Protein AF-A0A1K1SLF1-F1 (afdb_monomer_lite)

Radius of gyration: 15.07 Å; chains: 1; bounding box: 40×38×31 Å

pLDDT: mean 85.99, std 12.91, range [50.22, 97.06]

Secondary structure (DSSP, 8-state):
--SSTTS---HHHHHHHHHHHHHHHHHHTT--HHHHHHHTT--HHHHHHHHHS-HHHHHHHHHHHHT---PPPPP-

Sequence (76 aa):
MLYIKEGKMDKKTMSNWIMYHEIHRLAREGLSNLAIAKYAVCDRRTIARYLAMSESEYEEFLIKQNSRPKVLDKYE

Structure (mmCIF, N/CA/C/O backbone):
data_AF-A0A1K1SLF1-F1
#
_entry.id   AF-A0A1K1SLF1-F1
#
loop_
_atom_site.group_PDB
_atom_site.id
_atom_site.type_symbol
_atom_site.label_atom_id
_atom_site.label_alt_id
_atom_site.label_comp_id
_atom_site.label_asym_id
_atom_site.label_entity_id
_atom_site.label_seq_id
_atom_site.pdbx_PDB_ins_code
_atom_site.Cartn_x
_atom_site.Cartn_y
_atom_site.Cartn_z
_atom_site.occupancy
_atom_site.B_iso_or_equiv
_atom_site.auth_seq_id
_atom_site.auth_comp_id
_atom_site.auth_asym_id
_atom_site.auth_atom_id
_atom_site.pdbx_PDB_model_num
ATOM 1 N N . MET A 1 1 ? 1.379 17.310 -8.828 1.00 50.22 1 MET A N 1
ATOM 2 C CA . MET A 1 1 ? 0.854 16.023 -9.321 1.00 50.22 1 MET A CA 1
ATOM 3 C C . MET A 1 1 ? 1.499 15.724 -10.667 1.00 50.22 1 MET A C 1
ATOM 5 O O . MET A 1 1 ? 1.092 16.287 -11.677 1.00 50.22 1 MET A O 1
ATOM 9 N N . LEU A 1 2 ? 2.590 14.956 -10.659 1.00 56.94 2 LEU A N 1
ATOM 10 C CA . LEU A 1 2 ? 3.208 14.417 -11.870 1.00 56.94 2 LEU A CA 1
ATOM 11 C C . LEU A 1 2 ? 2.463 13.105 -12.151 1.00 56.94 2 LEU A C 1
ATOM 13 O O . LEU A 1 2 ? 2.264 12.315 -11.247 1.00 56.94 2 LEU A O 1
ATOM 17 N N . TYR A 1 3 ? 1.929 12.913 -13.351 1.00 60.91 3 TYR A N 1
ATOM 18 C CA . TYR A 1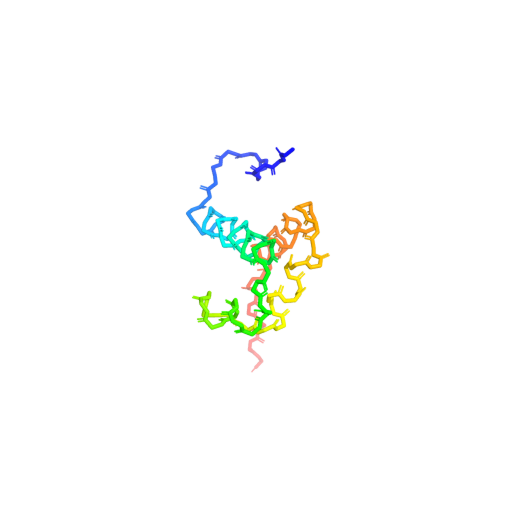 3 ? 1.120 11.731 -13.674 1.00 60.91 3 TYR A CA 1
ATOM 19 C C . TYR A 1 3 ? 1.846 10.871 -14.708 1.00 60.91 3 TYR A C 1
ATOM 21 O O . TYR A 1 3 ? 1.271 10.509 -15.728 1.00 60.91 3 TYR A O 1
ATOM 29 N N . ILE A 1 4 ? 3.114 10.532 -14.4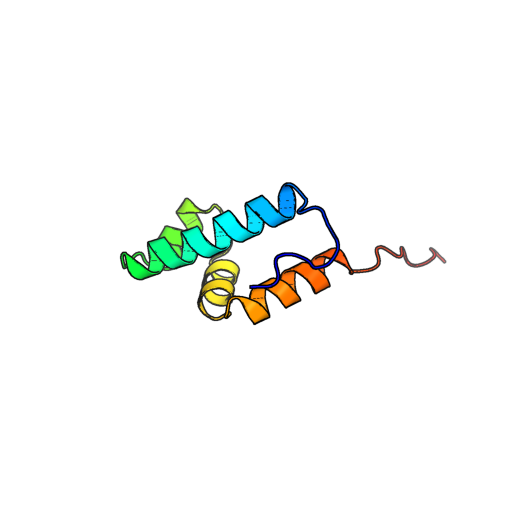27 1.00 60.78 4 ILE A N 1
ATOM 30 C CA . ILE A 1 4 ? 4.061 9.931 -15.385 1.00 60.78 4 ILE A CA 1
ATOM 31 C C . ILE A 1 4 ? 4.483 10.979 -16.435 1.00 60.78 4 ILE A C 1
ATOM 33 O O . ILE A 1 4 ? 3.845 11.160 -17.471 1.00 60.78 4 ILE A O 1
ATOM 37 N N . LYS A 1 5 ? 5.540 11.748 -16.147 1.00 54.75 5 LYS A N 1
ATOM 38 C CA . LYS A 1 5 ? 6.139 12.728 -17.080 1.00 54.75 5 LYS A CA 1
ATOM 39 C C . LYS A 1 5 ? 6.430 12.054 -18.438 1.00 54.75 5 LYS A C 1
ATOM 41 O O . LYS A 1 5 ? 7.026 10.988 -18.425 1.00 54.75 5 LYS A O 1
ATOM 46 N N . GLU A 1 6 ? 6.068 12.685 -19.565 1.00 53.66 6 GLU A N 1
ATOM 47 C CA . GLU A 1 6 ? 6.364 12.266 -20.967 1.00 53.66 6 GLU A CA 1
ATOM 48 C C . GLU A 1 6 ? 5.291 11.440 -21.729 1.00 53.66 6 GLU A C 1
ATOM 50 O O . GLU A 1 6 ? 5.593 10.736 -22.688 1.00 53.66 6 GLU A O 1
ATOM 55 N N . GLY A 1 7 ? 4.001 11.594 -21.404 1.00 56.09 7 GLY A N 1
ATOM 56 C CA . GLY A 1 7 ? 2.959 11.531 -22.445 1.00 56.09 7 GLY A CA 1
ATOM 57 C C . GLY A 1 7 ? 2.501 10.146 -22.927 1.00 56.09 7 GLY A C 1
ATOM 58 O O . GLY A 1 7 ? 2.520 9.866 -24.120 1.00 56.09 7 GLY A O 1
ATOM 59 N N . LYS A 1 8 ? 1.982 9.319 -22.015 1.00 56.84 8 LYS A N 1
ATOM 60 C CA . LYS A 1 8 ? 0.675 8.621 -22.107 1.00 56.84 8 LYS A CA 1
ATOM 61 C C . LYS A 1 8 ? 0.573 7.670 -20.921 1.00 56.84 8 LYS A C 1
ATOM 63 O O . LYS A 1 8 ? 1.328 6.708 -20.829 1.00 56.84 8 LYS A O 1
ATOM 68 N N . MET A 1 9 ? -0.385 7.926 -20.033 1.00 68.12 9 MET A N 1
ATOM 69 C CA . MET A 1 9 ? -0.692 7.009 -18.941 1.00 68.12 9 MET A CA 1
ATOM 70 C C . MET A 1 9 ? -1.192 5.689 -19.522 1.00 68.12 9 MET A C 1
ATOM 72 O O . MET A 1 9 ? -2.205 5.649 -20.226 1.00 68.12 9 MET A O 1
ATOM 76 N N . ASP A 1 10 ? -0.467 4.608 -19.258 1.00 82.31 10 ASP A N 1
ATOM 77 C CA . ASP A 1 10 ? -0.903 3.282 -19.653 1.00 82.31 10 ASP A CA 1
ATOM 78 C C . ASP A 1 10 ? -2.133 2.859 -18.828 1.00 82.31 10 ASP A C 1
ATOM 80 O O . ASP A 1 10 ? -2.344 3.297 -17.692 1.00 82.31 10 ASP A O 1
ATOM 84 N N . LYS A 1 11 ? -2.975 1.992 -19.402 1.00 84.88 11 LYS A N 1
ATOM 85 C CA . LYS A 1 11 ? -4.221 1.543 -18.755 1.00 84.88 11 LYS A CA 1
ATOM 86 C C . LYS A 1 11 ? -3.972 0.898 -17.386 1.00 84.88 11 LYS A C 1
ATOM 88 O O . LYS A 1 11 ? -4.816 1.006 -16.500 1.00 84.88 11 LYS A O 1
ATOM 93 N N . LYS A 1 12 ? -2.826 0.235 -17.207 1.00 85.75 12 LYS A N 1
ATOM 94 C CA . LYS A 1 12 ? -2.471 -0.435 -15.954 1.00 85.75 12 LYS A CA 1
ATOM 95 C C . LYS A 1 12 ? -2.108 0.593 -14.884 1.00 85.75 12 LYS A C 1
ATOM 97 O O . LYS A 1 12 ? -2.603 0.479 -13.768 1.00 85.75 12 LYS A O 1
ATOM 102 N N . THR A 1 13 ? -1.331 1.622 -15.210 1.00 87.75 13 THR A N 1
ATOM 103 C CA . THR A 1 13 ? -1.019 2.691 -14.258 1.00 87.75 13 THR A CA 1
ATOM 104 C C . THR A 1 13 ? -2.270 3.467 -13.860 1.00 87.75 13 THR A C 1
ATOM 106 O O . THR A 1 13 ? -2.455 3.722 -12.673 1.00 87.75 13 THR A O 1
ATOM 109 N N . MET A 1 14 ? -3.190 3.733 -14.794 1.00 88.81 14 MET A N 1
ATOM 110 C CA . MET A 1 14 ? -4.499 4.313 -14.460 1.00 88.81 14 MET A CA 1
ATOM 111 C C . MET A 1 14 ? -5.264 3.434 -13.456 1.00 88.81 14 MET A C 1
ATOM 113 O O . MET A 1 14 ? -5.735 3.920 -12.431 1.00 88.81 1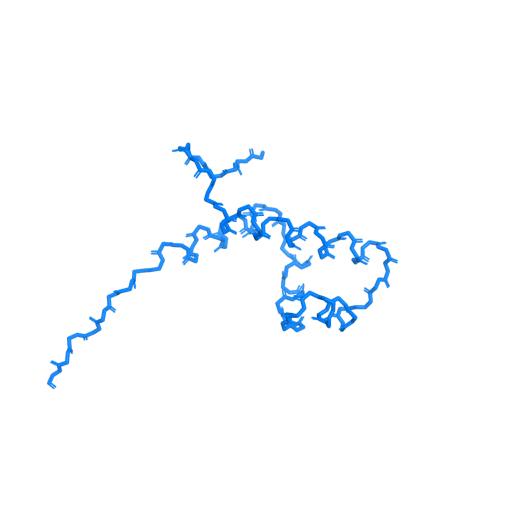4 MET A O 1
ATOM 117 N N . SER A 1 15 ? -5.339 2.124 -13.709 1.00 91.06 15 SER A N 1
ATOM 118 C CA . SER A 1 15 ? -5.990 1.175 -12.797 1.00 91.06 15 SER A CA 1
ATOM 119 C C . SER A 1 15 ? -5.336 1.144 -11.411 1.00 91.06 15 SER A C 1
ATOM 121 O O . SER A 1 15 ? -6.039 1.035 -10.408 1.00 91.06 15 SER A O 1
ATOM 123 N N . ASN A 1 16 ? -4.008 1.251 -11.340 1.00 91.19 16 ASN A N 1
ATOM 124 C CA . ASN A 1 16 ? -3.271 1.283 -10.078 1.00 91.19 16 ASN A CA 1
ATOM 125 C C . ASN A 1 16 ? -3.600 2.540 -9.260 1.00 91.19 16 ASN A C 1
ATOM 127 O O . ASN A 1 16 ? -3.854 2.437 -8.062 1.00 91.19 16 ASN A O 1
ATOM 131 N N . TRP A 1 17 ? -3.665 3.709 -9.904 1.00 92.69 17 TRP A N 1
ATOM 132 C CA . TRP A 1 17 ? -4.057 4.962 -9.250 1.00 92.69 17 TRP A CA 1
ATOM 133 C C . TRP A 1 17 ? -5.504 4.943 -8.763 1.00 92.69 17 TRP A C 1
ATOM 135 O O . TRP A 1 17 ? -5.770 5.340 -7.629 1.00 92.69 17 TRP A O 1
ATOM 145 N N . ILE A 1 18 ? -6.431 4.424 -9.577 1.00 93.50 18 ILE A N 1
ATOM 146 C CA . ILE A 1 18 ? -7.830 4.239 -9.165 1.00 93.50 18 ILE A CA 1
ATOM 147 C C . ILE A 1 18 ? -7.891 3.368 -7.906 1.00 93.50 18 ILE A C 1
ATOM 149 O O . ILE A 1 18 ? -8.531 3.746 -6.928 1.00 93.50 18 ILE A O 1
ATOM 153 N N . MET A 1 19 ? -7.173 2.241 -7.893 1.00 94.00 19 MET A N 1
ATOM 154 C CA . MET A 1 19 ? -7.112 1.350 -6.734 1.00 94.00 19 MET A CA 1
ATOM 155 C C . MET A 1 19 ? -6.518 2.039 -5.495 1.00 94.00 19 MET A C 1
ATOM 157 O O . MET A 1 19 ? -7.059 1.889 -4.401 1.00 94.00 19 MET A O 1
ATOM 161 N N . TYR A 1 20 ? -5.427 2.797 -5.640 1.00 95.44 20 TYR A N 1
ATOM 162 C CA . TYR A 1 20 ? -4.809 3.533 -4.532 1.00 95.44 20 TYR A CA 1
ATOM 163 C C . TYR A 1 20 ? -5.792 4.520 -3.890 1.00 95.44 20 TYR A C 1
ATOM 165 O O . TYR A 1 20 ? -5.998 4.487 -2.674 1.00 95.44 20 TYR A O 1
ATOM 173 N N . HIS A 1 21 ? -6.457 5.352 -4.695 1.00 95.19 21 HIS A N 1
ATOM 174 C CA . HIS A 1 21 ? -7.423 6.321 -4.176 1.00 95.19 21 HIS A CA 1
ATOM 175 C C . HIS A 1 21 ? -8.665 5.656 -3.583 1.00 95.19 21 HIS A C 1
ATOM 177 O O . HIS A 1 21 ? -9.176 6.138 -2.570 1.00 95.19 21 HIS A O 1
ATOM 183 N N . GLU A 1 22 ? -9.121 4.543 -4.162 1.00 95.44 22 GLU A N 1
ATOM 184 C CA . GLU A 1 22 ? -10.230 3.752 -3.626 1.00 95.44 22 GLU A CA 1
ATOM 185 C C . GLU A 1 22 ? -9.912 3.229 -2.220 1.00 95.44 22 GLU A C 1
ATOM 187 O O . GLU A 1 22 ? -10.700 3.416 -1.295 1.00 95.44 22 GLU A O 1
ATOM 192 N N . ILE A 1 23 ? -8.724 2.647 -2.022 1.00 96.00 23 ILE A N 1
ATOM 193 C CA . ILE A 1 23 ? -8.266 2.146 -0.717 1.00 96.00 23 ILE A CA 1
ATOM 194 C C . ILE A 1 23 ? -8.247 3.267 0.326 1.00 96.00 23 ILE A C 1
ATOM 196 O O . ILE A 1 23 ? -8.746 3.091 1.439 1.00 96.00 23 ILE A O 1
ATOM 200 N N . HIS A 1 24 ? -7.710 4.432 -0.039 1.00 96.06 24 HIS A N 1
ATOM 201 C CA . HIS A 1 24 ? -7.685 5.605 0.834 1.00 96.06 24 HIS A CA 1
ATOM 202 C C . HIS A 1 24 ? -9.090 6.149 1.125 1.00 96.06 24 HIS A C 1
ATOM 204 O O . HIS A 1 24 ? -9.348 6.593 2.243 1.00 96.06 24 HIS A O 1
ATOM 210 N N . ARG A 1 25 ? -10.024 6.092 0.164 1.00 97.06 25 ARG A N 1
ATOM 211 C CA . ARG A 1 25 ? -11.430 6.466 0.389 1.00 97.06 25 ARG A CA 1
ATOM 212 C C . ARG A 1 25 ? -12.090 5.539 1.408 1.00 97.06 25 ARG A C 1
ATOM 214 O O . ARG A 1 25 ? -12.619 6.031 2.398 1.00 97.06 25 ARG A O 1
ATOM 221 N N . LEU A 1 26 ? -11.977 4.226 1.219 1.00 95.69 26 LEU A N 1
ATOM 222 C CA . LEU A 1 26 ? -12.559 3.223 2.119 1.00 95.69 26 LEU A CA 1
ATOM 223 C C . LEU A 1 26 ? -11.965 3.294 3.534 1.00 95.69 26 LEU A C 1
ATOM 225 O O . LEU A 1 26 ? -12.674 3.111 4.521 1.00 95.69 26 LEU A O 1
ATOM 229 N N . ALA A 1 27 ? -10.670 3.595 3.654 1.00 95.81 27 ALA A N 1
ATOM 230 C CA . ALA A 1 27 ? -10.043 3.805 4.956 1.00 95.81 27 ALA A CA 1
ATOM 231 C C . ALA A 1 27 ? -10.588 5.055 5.665 1.00 95.81 27 ALA A C 1
ATOM 233 O O . ALA A 1 2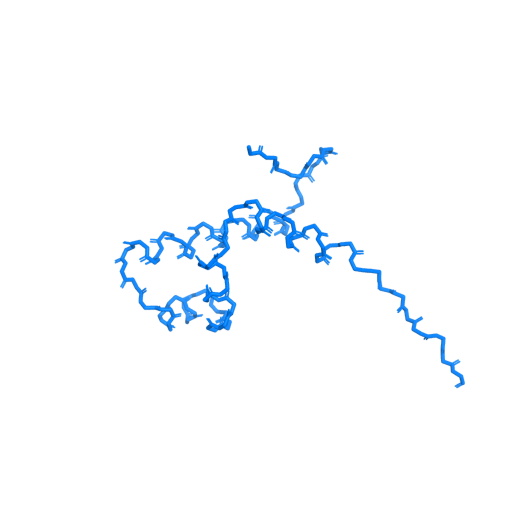7 ? -10.841 5.009 6.868 1.00 95.81 27 ALA A O 1
ATOM 234 N N . ARG A 1 28 ? -10.836 6.153 4.931 1.00 96.12 28 ARG A N 1
ATOM 235 C CA . ARG A 1 28 ? -11.493 7.356 5.481 1.00 96.12 28 ARG A CA 1
ATOM 236 C C . ARG A 1 28 ? -12.947 7.109 5.885 1.00 96.12 28 ARG A C 1
ATOM 238 O O . ARG A 1 28 ? -13.413 7.723 6.836 1.00 96.12 28 ARG A O 1
ATOM 245 N N . GLU A 1 29 ? -13.638 6.201 5.201 1.00 96.06 29 GLU A N 1
ATOM 246 C CA . GLU A 1 29 ? -14.983 5.733 5.571 1.00 96.06 29 GLU A CA 1
ATOM 247 C C . GLU A 1 29 ? -14.980 4.831 6.827 1.00 96.06 29 GLU A C 1
ATOM 249 O O . GLU A 1 29 ? -16.040 4.487 7.344 1.00 96.06 29 GLU A O 1
ATOM 254 N N . GLY A 1 30 ? -13.802 4.470 7.354 1.00 95.94 30 GLY A N 1
ATOM 255 C CA . GLY A 1 30 ? -13.652 3.713 8.599 1.00 95.94 30 GLY A CA 1
ATOM 256 C C . GLY A 1 30 ? -13.611 2.194 8.425 1.00 95.94 30 GLY A C 1
ATOM 257 O O . GLY A 1 30 ? -13.703 1.460 9.412 1.00 95.94 30 GLY A O 1
ATOM 258 N N . LEU A 1 31 ? -13.461 1.686 7.197 1.00 95.06 31 LEU A N 1
ATOM 259 C CA . LEU A 1 31 ? -13.338 0.247 6.973 1.00 95.06 31 LEU A CA 1
ATOM 260 C C . LEU A 1 31 ? -11.995 -0.279 7.498 1.00 95.06 31 LEU A C 1
ATOM 262 O O . LEU A 1 31 ? -10.940 0.330 7.331 1.00 95.06 31 LEU A O 1
ATOM 266 N N . SER A 1 32 ? -12.019 -1.480 8.082 1.00 95.31 32 SER A N 1
ATOM 267 C CA . SER A 1 32 ? -10.790 -2.151 8.512 1.00 95.31 32 SER A CA 1
ATOM 268 C C . SER A 1 32 ? -9.934 -2.591 7.320 1.00 95.31 32 SER A C 1
ATOM 270 O O . SER A 1 32 ? -10.454 -3.009 6.284 1.00 95.31 32 SER A O 1
ATOM 272 N N . ASN A 1 33 ? -8.611 -2.640 7.503 1.00 94.62 33 ASN A N 1
ATOM 273 C CA . ASN A 1 33 ? -7.683 -3.116 6.466 1.00 94.62 33 ASN A CA 1
ATOM 274 C C . ASN A 1 33 ? -8.030 -4.522 5.948 1.00 94.62 33 ASN A C 1
ATOM 276 O O . ASN A 1 33 ? -7.746 -4.836 4.797 1.00 94.62 33 ASN A O 1
ATOM 280 N N . LEU A 1 34 ? -8.631 -5.381 6.783 1.00 95.31 34 LEU A N 1
ATOM 281 C CA . LEU A 1 34 ? -9.077 -6.713 6.365 1.00 95.31 34 LEU A CA 1
ATOM 282 C C . LEU A 1 34 ? -10.310 -6.646 5.453 1.00 95.31 34 LEU A C 1
ATOM 284 O O . LEU A 1 34 ? -10.381 -7.391 4.480 1.00 95.31 34 LEU A O 1
ATOM 288 N N . ALA A 1 35 ? -11.270 -5.769 5.755 1.00 95.06 35 ALA A N 1
ATOM 289 C CA . ALA A 1 35 ? -12.445 -5.560 4.911 1.00 95.06 35 ALA A CA 1
ATOM 290 C C . ALA A 1 35 ? -12.043 -4.972 3.551 1.00 95.06 35 ALA A C 1
ATOM 292 O O . ALA A 1 35 ? -12.461 -5.486 2.517 1.00 95.06 35 ALA A O 1
ATOM 293 N N . ILE A 1 36 ? -11.149 -3.978 3.556 1.00 95.94 36 ILE A N 1
ATOM 294 C CA . ILE A 1 36 ? -10.600 -3.377 2.334 1.00 95.94 36 ILE A CA 1
ATOM 295 C C . ILE A 1 36 ? -9.829 -4.420 1.513 1.00 95.94 36 ILE A C 1
ATOM 297 O O . ILE A 1 36 ? -10.020 -4.506 0.306 1.00 95.94 36 ILE A O 1
ATOM 301 N N . ALA A 1 37 ? -9.008 -5.258 2.154 1.00 95.25 37 ALA A N 1
ATOM 302 C CA . ALA A 1 37 ? -8.270 -6.331 1.480 1.00 95.25 37 ALA A CA 1
ATOM 303 C C . ALA A 1 37 ? -9.200 -7.336 0.782 1.00 95.25 37 ALA A C 1
ATOM 305 O O . ALA A 1 37 ? -8.950 -7.720 -0.360 1.00 95.25 37 ALA A O 1
ATOM 306 N N . LYS A 1 38 ? -10.298 -7.728 1.445 1.00 95.25 38 LYS A N 1
ATOM 307 C CA . LYS A 1 38 ? -11.318 -8.610 0.858 1.00 95.25 38 LYS A CA 1
ATOM 308 C C . LYS A 1 38 ? -12.038 -7.950 -0.316 1.00 95.25 38 LYS A C 1
ATOM 310 O O . LYS A 1 38 ? -12.246 -8.607 -1.328 1.00 95.25 38 LYS A O 1
ATOM 315 N N . TYR A 1 39 ? -12.388 -6.671 -0.188 1.00 93.94 39 TYR A N 1
ATOM 316 C CA . TYR A 1 39 ? -13.068 -5.912 -1.238 1.00 93.94 39 TYR A CA 1
ATOM 317 C C . TYR A 1 39 ? -12.180 -5.707 -2.474 1.00 93.94 39 TYR A C 1
ATOM 319 O O . TYR A 1 39 ? -12.594 -5.993 -3.591 1.00 93.94 39 TYR A O 1
ATOM 327 N N . ALA A 1 40 ? -10.936 -5.272 -2.269 1.00 90.06 40 ALA A N 1
ATOM 328 C CA . ALA A 1 40 ? -9.977 -5.007 -3.339 1.00 90.06 40 ALA A CA 1
ATOM 329 C C . ALA A 1 40 ? -9.278 -6.274 -3.872 1.00 90.06 40 ALA A C 1
ATOM 331 O O . ALA A 1 40 ? -8.420 -6.167 -4.745 1.00 90.06 40 ALA A O 1
ATOM 332 N N . VAL A 1 41 ? -9.599 -7.458 -3.329 1.00 92.88 41 VAL A N 1
ATOM 333 C CA . VAL A 1 41 ? -8.967 -8.751 -3.657 1.00 92.88 41 VAL A CA 1
ATOM 334 C C . VAL A 1 41 ? -7.433 -8.643 -3.624 1.00 92.88 41 VAL A C 1
ATOM 336 O O . VAL A 1 41 ? -6.720 -9.046 -4.542 1.00 92.88 41 VAL A O 1
ATOM 339 N N . CYS A 1 42 ? -6.910 -8.038 -2.556 1.00 90.06 42 CYS A N 1
ATOM 340 C CA . CYS A 1 42 ? -5.486 -7.761 -2.399 1.00 90.06 42 CYS A CA 1
ATOM 341 C C . CYS A 1 42 ? -4.987 -8.188 -1.016 1.00 90.06 42 CYS A C 1
ATOM 343 O O . CYS A 1 42 ? -5.754 -8.292 -0.061 1.00 90.06 42 CYS A O 1
ATOM 345 N N . ASP A 1 43 ? -3.682 -8.424 -0.886 1.00 93.81 43 ASP A N 1
ATOM 346 C CA . ASP A 1 43 ? -3.090 -8.812 0.393 1.00 93.81 43 ASP A CA 1
ATOM 347 C C . ASP A 1 43 ? -3.191 -7.674 1.427 1.00 93.81 43 ASP A C 1
ATOM 349 O O . ASP A 1 43 ? -2.954 -6.500 1.123 1.00 93.81 43 ASP A O 1
ATOM 353 N N . ARG A 1 44 ? -3.488 -8.017 2.687 1.00 93.62 44 ARG A N 1
ATOM 354 C CA . ARG A 1 44 ? -3.619 -7.043 3.784 1.00 93.62 44 ARG A CA 1
ATOM 355 C C . ARG A 1 44 ? -2.352 -6.202 3.982 1.00 93.62 44 ARG A C 1
ATOM 357 O O . ARG A 1 44 ? -2.451 -5.035 4.357 1.00 93.62 44 ARG A O 1
ATOM 364 N N . ARG A 1 45 ? -1.167 -6.771 3.737 1.00 94.56 45 ARG A N 1
ATOM 365 C CA . ARG A 1 45 ? 0.125 -6.069 3.795 1.00 94.56 45 ARG A CA 1
ATOM 366 C C . ARG A 1 45 ? 0.237 -5.035 2.682 1.00 94.56 45 ARG A C 1
ATOM 368 O O . ARG A 1 45 ? 0.783 -3.963 2.920 1.00 94.56 45 ARG A O 1
ATOM 375 N N . THR A 1 46 ? -0.306 -5.322 1.499 1.00 94.12 46 THR A N 1
ATOM 376 C CA . THR A 1 46 ? -0.362 -4.358 0.392 1.00 94.12 46 THR A CA 1
ATOM 377 C C . THR A 1 46 ? -1.252 -3.176 0.751 1.00 94.12 46 THR A C 1
ATOM 379 O O . THR A 1 46 ? -0.816 -2.041 0.592 1.00 94.12 46 THR A O 1
ATOM 382 N N . ILE A 1 47 ? -2.433 -3.429 1.329 1.00 95.19 47 ILE A N 1
ATOM 383 C CA . ILE A 1 47 ? -3.328 -2.367 1.817 1.00 95.19 47 ILE A CA 1
ATOM 384 C C . ILE A 1 47 ? -2.633 -1.505 2.875 1.00 95.19 47 ILE A C 1
ATOM 386 O O . ILE A 1 47 ? -2.582 -0.288 2.737 1.00 95.19 47 ILE A O 1
ATOM 390 N N . ALA A 1 48 ? -2.046 -2.130 3.902 1.00 95.44 48 ALA A N 1
ATOM 391 C CA . ALA A 1 48 ? -1.343 -1.408 4.963 1.00 95.44 48 ALA A CA 1
ATOM 392 C C . ALA A 1 48 ? -0.191 -0.553 4.413 1.00 95.44 48 ALA A C 1
ATOM 394 O O . ALA A 1 48 ? -0.015 0.590 4.823 1.00 95.44 48 ALA A O 1
ATOM 395 N N . ARG A 1 49 ? 0.564 -1.090 3.450 1.00 96.12 49 ARG A N 1
ATOM 396 C CA . ARG A 1 49 ? 1.649 -0.371 2.784 1.00 96.12 49 ARG A CA 1
ATOM 397 C C . ARG A 1 49 ? 1.139 0.817 1.967 1.00 96.12 49 ARG A C 1
ATOM 399 O O . ARG A 1 49 ? 1.723 1.884 2.062 1.00 96.12 49 ARG A O 1
ATOM 406 N N . TYR A 1 50 ? 0.066 0.654 1.194 1.00 95.38 50 TYR A N 1
ATOM 407 C CA . TYR A 1 50 ? -0.495 1.741 0.381 1.00 95.38 50 TYR A CA 1
ATOM 408 C C . TYR A 1 50 ? -1.108 2.854 1.229 1.00 95.38 50 TYR A C 1
ATOM 410 O O . TYR A 1 50 ? -0.967 4.021 0.880 1.00 95.38 50 TYR A O 1
ATOM 418 N N . LEU A 1 51 ? -1.733 2.511 2.357 1.00 95.31 51 LEU A N 1
ATOM 419 C CA . LEU A 1 51 ? -2.245 3.500 3.308 1.00 95.31 51 LEU A CA 1
ATOM 420 C C . LEU A 1 51 ? -1.130 4.292 4.000 1.00 95.31 51 LEU A C 1
ATOM 422 O O . LEU A 1 51 ? -1.340 5.447 4.352 1.00 95.31 51 LEU A O 1
ATOM 426 N N . ALA A 1 52 ? 0.047 3.688 4.181 1.00 96.31 52 ALA A N 1
ATOM 427 C CA . ALA A 1 52 ? 1.212 4.354 4.758 1.00 96.31 52 ALA A CA 1
ATOM 428 C C . ALA A 1 52 ? 1.993 5.221 3.752 1.00 96.31 52 ALA A C 1
ATOM 430 O O . ALA A 1 52 ? 2.808 6.031 4.175 1.00 96.31 52 ALA A O 1
ATOM 431 N N . MET A 1 53 ? 1.771 5.040 2.445 1.00 95.62 53 MET A N 1
ATOM 432 C CA . MET A 1 53 ? 2.469 5.771 1.385 1.00 95.62 53 MET A CA 1
ATOM 433 C C . MET A 1 53 ? 1.732 7.055 1.009 1.00 95.62 53 MET A C 1
ATOM 435 O O . MET A 1 53 ? 0.528 7.043 0.736 1.00 95.62 53 MET A O 1
ATOM 439 N N . SER A 1 54 ? 2.487 8.141 0.893 1.00 95.06 54 SER A N 1
ATOM 440 C CA . SER A 1 54 ? 2.052 9.359 0.206 1.00 95.06 54 SER A CA 1
ATOM 441 C C . SER A 1 54 ? 1.916 9.136 -1.307 1.00 95.06 54 SER A C 1
ATOM 443 O O . SER A 1 54 ? 2.448 8.174 -1.865 1.00 95.06 54 SER A O 1
ATOM 445 N N . GLU A 1 55 ? 1.227 10.046 -1.996 1.00 91.81 55 GLU A N 1
ATOM 446 C CA . GLU A 1 55 ? 1.063 9.973 -3.455 1.00 91.81 55 GLU A CA 1
ATOM 447 C C . GLU A 1 55 ? 2.410 9.977 -4.194 1.00 91.81 55 GLU A C 1
ATOM 449 O O . GLU A 1 55 ? 2.587 9.215 -5.142 1.00 91.81 55 GLU A O 1
A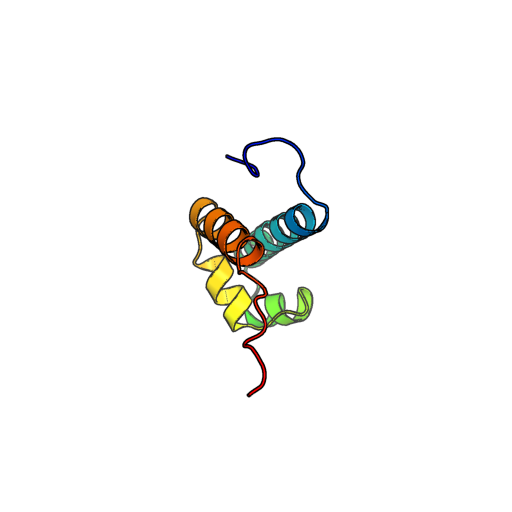TOM 454 N N . SER A 1 56 ? 3.387 10.770 -3.736 1.00 90.88 56 SER A N 1
ATOM 455 C CA . SER A 1 56 ? 4.732 10.809 -4.326 1.00 90.88 56 SER A CA 1
ATOM 456 C C . SER A 1 56 ? 5.487 9.493 -4.146 1.00 90.88 56 SER A C 1
ATOM 458 O O . SER A 1 56 ? 6.101 8.996 -5.087 1.00 90.88 56 SER A O 1
ATOM 460 N N . GLU A 1 57 ? 5.404 8.884 -2.961 1.00 93.06 57 GLU A N 1
ATOM 461 C CA . GLU A 1 57 ? 6.032 7.582 -2.704 1.00 93.06 57 GLU A CA 1
ATOM 462 C C . GLU A 1 57 ? 5.373 6.468 -3.520 1.00 93.06 57 GLU A C 1
ATOM 464 O O . GLU A 1 57 ? 6.048 5.549 -3.992 1.00 93.06 57 GLU A O 1
ATOM 469 N N . TYR A 1 58 ? 4.055 6.552 -3.714 1.00 93.00 58 TYR A N 1
ATOM 470 C CA . TYR A 1 58 ? 3.324 5.614 -4.552 1.00 93.00 58 TYR A CA 1
ATOM 471 C C . TYR A 1 58 ? 3.694 5.764 -6.035 1.00 93.00 58 TYR A C 1
ATOM 473 O O . TYR A 1 58 ? 3.923 4.759 -6.712 1.00 93.00 58 TYR A O 1
ATOM 481 N N . GLU A 1 59 ? 3.835 6.996 -6.531 1.00 90.19 59 GLU A N 1
ATOM 482 C CA . GLU A 1 59 ? 4.306 7.267 -7.893 1.00 90.19 59 GLU A CA 1
ATOM 483 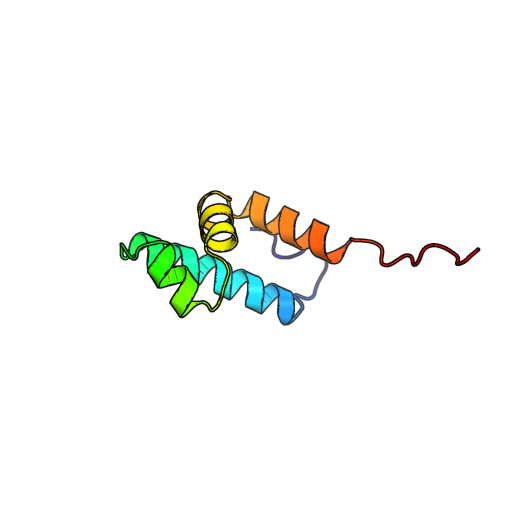C C . GLU A 1 59 ? 5.703 6.668 -8.124 1.00 90.19 59 GLU A C 1
ATOM 485 O O . GLU A 1 59 ? 5.914 5.917 -9.080 1.00 90.19 59 GLU A O 1
ATOM 490 N N . GLU A 1 60 ? 6.646 6.912 -7.209 1.00 90.38 60 GLU A N 1
ATOM 491 C CA . GLU A 1 60 ? 7.985 6.322 -7.276 1.00 90.38 60 GLU A CA 1
ATOM 492 C C . GLU A 1 60 ? 7.959 4.792 -7.235 1.00 90.38 60 GLU A C 1
ATOM 494 O O . GLU A 1 60 ? 8.722 4.132 -7.949 1.00 90.38 60 GLU A O 1
ATOM 499 N N . PHE A 1 61 ? 7.091 4.209 -6.406 1.00 91.25 61 PHE A N 1
ATOM 500 C CA . PHE A 1 61 ? 6.903 2.764 -6.337 1.00 91.25 61 PHE A CA 1
ATOM 501 C C . PHE A 1 61 ? 6.442 2.193 -7.685 1.00 91.25 61 PHE A C 1
ATOM 503 O O . PHE A 1 61 ? 6.996 1.189 -8.143 1.00 91.25 61 PHE A O 1
ATOM 510 N N . LEU A 1 62 ? 5.481 2.841 -8.349 1.00 89.31 62 LEU A N 1
ATOM 511 C CA . LEU A 1 62 ? 5.000 2.423 -9.667 1.00 89.31 62 LEU A CA 1
ATOM 512 C C . LEU A 1 62 ? 6.084 2.548 -10.745 1.00 89.31 62 LEU A C 1
ATOM 514 O O . LEU A 1 62 ? 6.256 1.625 -11.546 1.00 89.31 62 LEU A O 1
ATOM 518 N N . ILE A 1 63 ? 6.864 3.634 -10.733 1.00 87.81 63 ILE A N 1
ATOM 519 C CA . ILE A 1 63 ? 7.997 3.821 -11.651 1.00 87.81 63 ILE A CA 1
ATOM 520 C C . ILE A 1 63 ? 9.031 2.703 -11.454 1.00 87.81 63 ILE A C 1
ATOM 522 O O . ILE A 1 63 ? 9.426 2.057 -12.425 1.00 87.81 63 ILE A O 1
ATOM 526 N N . LYS A 1 64 ? 9.420 2.414 -10.203 1.00 87.31 64 LYS A N 1
ATOM 527 C CA . LYS A 1 64 ? 10.370 1.336 -9.861 1.00 87.31 64 LYS A CA 1
ATOM 528 C C . LYS A 1 64 ? 9.859 -0.046 -10.268 1.00 87.31 64 LYS A C 1
ATOM 530 O O . LYS A 1 64 ? 10.636 -0.893 -10.703 1.00 87.31 64 LYS A O 1
ATOM 535 N N . GLN A 1 65 ? 8.558 -0.297 -10.132 1.00 83.56 65 GLN A N 1
ATOM 536 C CA . GLN A 1 65 ? 7.962 -1.567 -10.541 1.00 83.56 65 GLN A CA 1
ATOM 537 C C . GLN A 1 65 ? 8.000 -1.747 -12.065 1.00 83.56 65 GLN A C 1
ATOM 539 O O . GLN A 1 65 ? 8.268 -2.852 -12.541 1.00 83.56 65 GLN A O 1
ATOM 544 N N . ASN A 1 66 ? 7.748 -0.678 -12.823 1.00 77.56 66 ASN A N 1
ATOM 545 C CA . ASN A 1 66 ? 7.769 -0.706 -14.284 1.00 77.56 66 ASN A CA 1
ATOM 546 C C . ASN A 1 66 ? 9.195 -0.743 -14.861 1.00 77.56 66 ASN A C 1
ATOM 548 O O . ASN A 1 66 ? 9.386 -1.303 -15.937 1.00 77.56 66 ASN A O 1
ATOM 552 N N . SER A 1 67 ? 10.197 -0.209 -14.155 1.00 77.56 67 SER A N 1
ATOM 553 C CA . SER A 1 67 ? 11.591 -0.174 -14.620 1.00 77.56 67 SER A CA 1
ATOM 554 C C . SER A 1 67 ? 12.407 -1.435 -14.315 1.00 77.56 67 SER A C 1
ATOM 556 O O . SER A 1 67 ? 13.560 -1.516 -14.737 1.00 77.56 67 SER A O 1
ATOM 558 N N . ARG A 1 68 ? 11.851 -2.432 -13.603 1.00 71.75 68 ARG A N 1
ATOM 559 C CA . ARG A 1 68 ? 12.599 -3.641 -13.218 1.00 71.75 68 ARG A CA 1
ATOM 560 C C . ARG A 1 68 ? 13.050 -4.416 -14.469 1.00 71.75 68 ARG A C 1
ATOM 562 O O . ARG A 1 68 ? 12.194 -4.971 -15.167 1.00 71.75 68 ARG A O 1
ATOM 569 N N . PRO A 1 69 ? 14.365 -4.514 -14.743 1.00 67.56 69 PRO A N 1
ATOM 570 C CA . PRO A 1 69 ? 14.852 -5.204 -15.926 1.00 67.56 69 PRO A CA 1
ATOM 571 C C . PRO A 1 69 ? 14.527 -6.696 -15.807 1.00 67.56 69 PRO A C 1
ATOM 573 O O . PRO A 1 69 ? 14.938 -7.367 -14.861 1.00 67.56 69 PRO A O 1
ATOM 576 N N . LYS A 1 70 ? 13.759 -7.228 -16.764 1.00 66.75 70 LYS A N 1
ATOM 577 C CA . LYS A 1 70 ? 13.522 -8.672 -16.913 1.00 66.75 70 LYS A CA 1
ATOM 578 C C . LYS A 1 70 ? 14.702 -9.305 -17.650 1.00 66.75 70 LYS A C 1
ATOM 580 O O . LYS A 1 70 ? 14.547 -9.803 -18.760 1.00 66.75 70 LYS A O 1
ATOM 585 N N . VAL A 1 71 ? 15.889 -9.227 -17.064 1.00 74.44 71 VAL A N 1
ATOM 586 C CA . VAL A 1 71 ? 17.041 -9.969 -17.579 1.00 74.44 71 VAL A CA 1
ATOM 587 C C . VAL A 1 71 ? 16.948 -11.373 -16.993 1.00 74.44 71 VAL A C 1
ATOM 589 O O . VAL A 1 71 ? 16.930 -11.531 -15.775 1.00 74.44 71 VAL A O 1
ATOM 592 N N . LEU A 1 72 ? 16.791 -12.375 -17.860 1.00 76.81 72 LEU A N 1
ATOM 593 C CA . LEU A 1 72 ? 17.009 -13.767 -17.477 1.00 76.81 72 LEU A CA 1
ATOM 594 C C . LEU A 1 72 ? 18.511 -13.933 -17.235 1.00 76.81 72 LEU A C 1
ATOM 596 O O . LEU A 1 72 ? 19.300 -13.545 -18.103 1.00 76.81 72 LEU A O 1
ATOM 600 N N . ASP A 1 73 ? 18.902 -14.511 -16.101 1.00 74.94 73 ASP A N 1
ATOM 601 C CA . ASP A 1 73 ? 20.272 -14.997 -15.961 1.00 74.94 73 ASP A CA 1
ATOM 602 C C . ASP A 1 73 ? 20.548 -16.022 -17.065 1.00 74.94 73 ASP A C 1
ATOM 604 O O . ASP A 1 73 ? 19.673 -16.807 -17.450 1.00 74.94 73 ASP A O 1
ATOM 608 N N . LYS A 1 74 ? 21.759 -15.971 -17.625 1.00 79.31 74 LYS A N 1
ATOM 609 C CA . LYS A 1 74 ? 22.192 -16.967 -18.603 1.00 79.31 74 LYS A CA 1
ATOM 610 C C . LYS A 1 74 ? 22.215 -18.319 -17.896 1.00 79.31 74 LYS A C 1
ATOM 612 O O . LYS A 1 74 ? 22.778 -18.433 -16.814 1.00 79.31 74 LYS A O 1
ATOM 617 N N . TYR A 1 75 ? 21.577 -19.309 -18.507 1.00 77.00 75 TYR A N 1
ATOM 618 C CA . TYR A 1 75 ? 21.669 -20.692 -18.057 1.00 77.00 75 TYR A CA 1
ATOM 619 C C . TYR A 1 75 ? 23.115 -21.158 -18.290 1.00 77.00 75 TYR A C 1
ATOM 621 O O . TYR A 1 75 ? 23.595 -21.038 -19.420 1.00 77.00 75 TYR A O 1
ATOM 629 N N . GLU A 1 76 ? 23.806 -21.604 -17.239 1.00 69.00 76 GLU A N 1
ATOM 630 C CA . GLU A 1 76 ? 25.063 -22.363 -17.364 1.00 69.00 76 GLU A CA 1
ATOM 631 C C . GLU A 1 76 ? 24.784 -23.809 -17.791 1.00 69.00 76 GLU A C 1
ATOM 633 O O . GLU A 1 76 ? 23.753 -24.374 -17.347 1.00 69.00 76 GLU A O 1
#

Foldseek 3Di:
DCLPPDDDRDPVSVVVVVLLVVLVVVVVVVDDLVRSCVVSVHDSVVSVVSNVDDPVRVVVVVVVVVPPDPDDDDDD

Organism: NCBI:txid1004